Protein AF-A0A527HAW2-F1 (afdb_monomer)

Nearest PDB structures (foldseek):
  6yvd-assembly1_D  TM=3.485E-01  e=3.751E+00  Saccharomyces cerevisiae S288C

pLDDT: mean 73.62, std 12.9, range [45.78, 91.62]

Sequence (109 aa):
MADQTSTANQWPADAGPSDLISPGRKRLGWTLMAVATLGLLATIVLEILYKGSADTIGFETWRPVVYAYVLWGVAIGIGQVLTRGEDGQRALFLLPALLFTIAMVIFPT

Structure (mmCIF, N/CA/C/O backbone):
data_AF-A0A527HAW2-F1
#
_entry.id   AF-A0A527HAW2-F1
#
loop_
_atom_site.group_PDB
_atom_site.id
_atom_site.type_symbol
_atom_site.label_atom_id
_atom_site.label_alt_id
_atom_site.label_comp_id
_atom_site.label_asym_id
_atom_site.label_entity_id
_atom_site.label_seq_id
_atom_site.pdbx_PDB_ins_code
_atom_site.Cartn_x
_atom_site.Cartn_y
_atom_site.Cartn_z
_atom_site.occupancy
_atom_site.B_iso_or_equiv
_atom_site.auth_seq_id
_atom_site.auth_comp_id
_atom_site.auth_asym_id
_atom_site.auth_atom_id
_atom_site.pdbx_PDB_model_num
ATOM 1 N N . MET A 1 1 ? -26.744 2.761 61.397 1.00 45.78 1 MET A N 1
ATOM 2 C CA . MET A 1 1 ? -26.395 3.717 60.328 1.00 45.78 1 MET A CA 1
ATOM 3 C C . MET A 1 1 ? -25.755 2.875 59.240 1.00 45.78 1 MET A C 1
ATOM 5 O O . MET A 1 1 ? -24.705 2.311 59.497 1.00 45.78 1 MET A O 1
ATOM 9 N N . ALA A 1 2 ? -26.480 2.586 58.158 1.00 50.41 2 ALA A N 1
ATOM 10 C CA . ALA A 1 2 ? -25.989 1.701 57.105 1.00 50.41 2 ALA A CA 1
ATOM 11 C C . ALA A 1 2 ? -25.132 2.527 56.142 1.00 50.41 2 ALA A C 1
ATOM 13 O O . ALA A 1 2 ? -25.648 3.467 55.536 1.00 50.41 2 ALA A O 1
ATOM 14 N N . ASP A 1 3 ? -23.847 2.196 56.036 1.00 50.16 3 ASP A N 1
ATOM 15 C CA . ASP A 1 3 ? -22.948 2.780 55.045 1.00 50.16 3 ASP A CA 1
ATOM 16 C C . ASP A 1 3 ? -23.422 2.375 53.644 1.00 50.16 3 ASP A C 1
ATOM 18 O O . ASP A 1 3 ? -23.273 1.230 53.216 1.00 50.16 3 ASP A O 1
ATOM 22 N N . GLN A 1 4 ? -24.039 3.315 52.929 1.00 57.69 4 GLN A N 1
ATOM 23 C CA . GLN A 1 4 ? -24.281 3.186 51.498 1.00 57.69 4 GLN A CA 1
ATOM 24 C C . GLN A 1 4 ? -22.960 3.444 50.772 1.00 57.69 4 GLN A C 1
ATOM 26 O O . GLN A 1 4 ? -22.572 4.587 50.529 1.00 57.69 4 GLN A O 1
ATOM 31 N N . THR A 1 5 ? -22.253 2.374 50.423 1.00 54.06 5 THR A N 1
ATOM 32 C CA . THR A 1 5 ? -21.139 2.427 49.478 1.00 54.06 5 THR A CA 1
ATOM 33 C C . THR A 1 5 ? -21.679 2.790 48.095 1.00 54.06 5 THR A C 1
ATOM 35 O O . THR A 1 5 ? -22.210 1.958 47.363 1.00 54.06 5 THR A O 1
ATOM 38 N N . SER A 1 6 ? -21.573 4.073 47.744 1.00 50.31 6 SER A N 1
ATOM 39 C CA . SER A 1 6 ? -21.867 4.585 46.405 1.00 50.31 6 SER A CA 1
ATOM 40 C C . SER A 1 6 ? -20.998 3.867 45.366 1.00 50.31 6 SER A C 1
ATOM 42 O O . SER A 1 6 ? -19.792 4.089 45.282 1.00 50.31 6 SER A O 1
ATOM 44 N N . THR A 1 7 ? -21.614 3.017 44.544 1.00 54.91 7 THR A N 1
ATOM 45 C CA . THR A 1 7 ? -20.986 2.398 43.365 1.00 54.91 7 THR A CA 1
ATOM 46 C C . THR A 1 7 ? -20.915 3.354 42.172 1.00 54.91 7 THR A C 1
ATOM 48 O O . THR A 1 7 ? -20.389 2.986 41.126 1.00 54.91 7 THR A O 1
ATOM 51 N N . ALA A 1 8 ? -21.371 4.606 42.315 1.00 55.59 8 ALA A N 1
ATOM 52 C CA . ALA A 1 8 ? -21.292 5.626 41.263 1.00 55.59 8 ALA A CA 1
ATOM 53 C C . ALA A 1 8 ? -19.841 5.963 40.861 1.00 55.59 8 ALA A C 1
ATOM 55 O O . ALA A 1 8 ? -19.591 6.467 39.771 1.00 55.59 8 ALA A O 1
ATOM 56 N N . ASN A 1 9 ? -18.877 5.625 41.720 1.00 58.38 9 ASN A N 1
ATOM 57 C CA . ASN A 1 9 ? -17.447 5.809 41.498 1.00 58.38 9 ASN A CA 1
ATOM 58 C C . ASN A 1 9 ? -16.829 4.634 40.711 1.00 58.38 9 ASN A C 1
ATOM 60 O O . ASN A 1 9 ? -15.652 4.682 40.377 1.00 58.38 9 ASN A O 1
ATOM 64 N N . GLN A 1 10 ? -17.604 3.574 40.434 1.00 56.06 10 GLN A N 1
ATOM 65 C CA . GLN A 1 10 ? -17.232 2.472 39.535 1.00 56.06 10 GLN A CA 1
ATOM 66 C C . GLN A 1 10 ? -17.633 2.762 38.082 1.00 56.06 10 GLN A C 1
ATOM 68 O O . GLN A 1 10 ? -17.730 1.850 37.262 1.00 56.06 10 GLN A O 1
ATOM 73 N N . TRP A 1 11 ? -17.887 4.028 37.745 1.00 56.94 11 TRP A N 1
ATOM 74 C CA . TRP A 1 11 ? -17.892 4.437 36.351 1.00 56.94 11 TRP A CA 1
ATOM 75 C C . TRP A 1 11 ? -16.473 4.232 35.804 1.00 56.94 11 TRP A C 1
ATOM 77 O O . TRP A 1 11 ? -15.537 4.754 36.413 1.00 56.94 11 TRP A O 1
ATOM 87 N N . PRO A 1 12 ? -16.271 3.483 34.705 1.00 61.38 12 PRO A N 1
ATOM 88 C CA . PRO A 1 12 ? -14.950 3.282 34.128 1.00 61.38 12 PRO A CA 1
ATOM 89 C C . PRO A 1 12 ? -14.497 4.585 33.461 1.00 61.38 12 PRO A C 1
ATOM 91 O O . PRO A 1 12 ? -14.530 4.731 32.244 1.00 61.38 12 PRO A O 1
ATOM 94 N N . ALA A 1 13 ? -14.096 5.562 34.273 1.00 56.41 13 ALA A N 1
ATOM 95 C CA . ALA A 1 13 ? -13.474 6.803 33.828 1.00 56.41 13 ALA A CA 1
ATOM 96 C C . ALA A 1 13 ? -12.141 6.538 33.099 1.00 56.41 13 ALA A C 1
ATOM 98 O O . ALA A 1 13 ? -11.685 7.387 32.339 1.00 56.41 13 ALA A O 1
ATOM 99 N N . ASP A 1 14 ? -11.578 5.337 33.274 1.00 55.78 14 ASP A N 1
ATOM 100 C CA . ASP A 1 14 ? -10.329 4.893 32.656 1.00 55.78 14 ASP A CA 1
ATOM 101 C C . ASP A 1 14 ? -10.530 4.135 31.331 1.00 55.78 14 ASP A C 1
ATOM 103 O O . ASP A 1 14 ? -9.553 3.886 30.625 1.00 55.78 14 ASP A O 1
ATOM 107 N N . ALA A 1 15 ? -11.770 3.786 30.953 1.00 54.06 15 ALA A N 1
ATOM 108 C CA . ALA A 1 15 ? -12.049 3.150 29.663 1.00 54.06 15 ALA A CA 1
ATOM 109 C C . ALA A 1 15 ? -12.040 4.214 28.558 1.00 54.06 15 ALA A C 1
ATOM 111 O O . ALA A 1 15 ? -13.079 4.656 28.059 1.00 54.06 15 ALA A O 1
ATOM 112 N N . GLY A 1 16 ? -10.840 4.672 28.203 1.00 57.50 16 GLY A N 1
ATOM 113 C CA . GLY A 1 16 ? -10.641 5.556 27.064 1.00 57.50 16 GLY A CA 1
ATOM 114 C C . GLY A 1 16 ? -11.209 4.921 25.784 1.00 57.50 16 GLY A C 1
ATOM 115 O O . GLY A 1 16 ? -11.223 3.695 25.669 1.00 57.50 16 GLY A O 1
ATOM 116 N N . PRO A 1 17 ? -11.635 5.706 24.777 1.00 57.19 17 PRO A N 1
ATOM 117 C CA . PRO A 1 17 ? -12.197 5.193 23.515 1.00 57.19 17 PRO A CA 1
ATOM 118 C C . PRO A 1 17 ? -11.346 4.109 22.819 1.00 57.19 17 PRO A C 1
ATOM 120 O O . PRO A 1 17 ? -11.854 3.312 22.031 1.00 57.19 17 PRO A O 1
ATOM 123 N N . SER A 1 18 ? -10.049 4.055 23.138 1.00 55.41 18 SER A N 1
ATOM 124 C CA . SER A 1 18 ? -9.089 3.025 22.737 1.00 55.41 18 SER A CA 1
ATOM 125 C C . SER A 1 18 ? -9.422 1.604 23.213 1.00 55.41 18 SER A C 1
ATOM 127 O O . SER A 1 18 ? -9.037 0.655 22.527 1.00 55.41 18 SER A O 1
ATOM 129 N N . ASP A 1 19 ? -10.156 1.439 24.318 1.00 55.22 19 ASP A N 1
ATOM 130 C CA . ASP A 1 19 ? -10.556 0.129 24.863 1.00 55.22 19 ASP A CA 1
ATOM 131 C C . ASP A 1 19 ? -11.702 -0.533 24.078 1.00 55.22 19 ASP A C 1
ATOM 133 O O . ASP A 1 19 ? -11.979 -1.721 24.248 1.00 55.22 19 ASP A O 1
ATOM 137 N N . LEU A 1 20 ? -12.340 0.193 23.152 1.00 59.25 20 LEU A N 1
ATOM 138 C CA . LEU A 1 20 ? -13.420 -0.330 22.305 1.00 59.25 20 LEU A CA 1
ATOM 139 C C . LEU A 1 20 ? -12.915 -0.979 21.004 1.00 59.25 20 LEU A C 1
ATOM 141 O O . LEU A 1 20 ? -13.689 -1.606 20.271 1.00 59.25 20 LEU A O 1
ATOM 145 N N . ILE A 1 21 ? -11.621 -0.862 20.686 1.00 60.22 21 ILE A N 1
ATOM 146 C CA . ILE A 1 21 ? -11.046 -1.491 19.492 1.00 60.22 21 ILE A CA 1
ATOM 147 C C . ILE A 1 21 ? -10.681 -2.937 19.829 1.00 60.22 21 ILE A C 1
ATOM 149 O O . ILE A 1 21 ? -9.656 -3.212 20.448 1.00 60.22 21 ILE A O 1
ATOM 153 N N . SER A 1 22 ? -11.506 -3.884 19.367 1.00 69.31 22 SER A N 1
ATOM 154 C CA . SER A 1 22 ? -11.264 -5.312 19.601 1.00 69.31 22 SER A CA 1
ATOM 155 C C . SER A 1 22 ? -9.826 -5.706 19.194 1.00 69.31 22 SER A C 1
ATOM 157 O O . SER A 1 22 ? -9.420 -5.399 18.060 1.00 69.31 22 SER A O 1
ATOM 159 N N . PRO A 1 23 ? -9.076 -6.446 20.032 1.00 68.94 23 PRO A N 1
ATOM 160 C CA . PRO A 1 23 ? -7.709 -6.879 19.724 1.00 68.94 23 PRO A CA 1
ATOM 161 C C . PRO A 1 23 ? -7.586 -7.628 18.385 1.00 68.94 23 PRO A C 1
ATOM 163 O O . PRO A 1 23 ? -6.564 -7.538 17.702 1.00 68.94 23 PRO A O 1
ATOM 166 N N . GLY A 1 24 ? -8.654 -8.322 17.969 1.00 67.75 24 GLY A N 1
ATOM 167 C CA . GLY A 1 24 ? -8.730 -9.034 16.691 1.00 67.75 24 GLY A CA 1
ATOM 168 C C . GLY A 1 24 ? -8.640 -8.123 15.463 1.00 67.75 24 GLY A C 1
ATOM 169 O O . GLY A 1 24 ? -7.915 -8.444 14.523 1.00 67.75 24 GLY A O 1
ATOM 170 N N . ARG A 1 25 ? -9.294 -6.953 15.480 1.00 69.62 25 ARG A N 1
ATOM 171 C CA . ARG A 1 25 ? -9.234 -5.966 14.380 1.00 69.62 25 ARG A CA 1
ATOM 172 C C . ARG A 1 25 ? -7.842 -5.356 14.239 1.00 69.62 25 ARG A C 1
ATOM 174 O O . ARG A 1 25 ? -7.330 -5.230 13.129 1.00 69.62 25 ARG A O 1
ATOM 181 N N . LYS A 1 26 ? -7.194 -5.069 15.370 1.00 72.31 26 LYS A N 1
ATOM 182 C CA . LYS A 1 26 ? -5.826 -4.539 15.409 1.00 72.31 26 LYS A CA 1
ATOM 183 C C . LYS A 1 26 ? -4.816 -5.540 14.838 1.00 72.31 26 LYS A C 1
ATOM 185 O O . LYS A 1 26 ? -3.971 -5.170 14.026 1.00 72.31 26 LYS A O 1
ATOM 190 N N . ARG A 1 27 ? -4.938 -6.819 15.208 1.00 76.06 27 ARG A N 1
ATOM 191 C CA . ARG A 1 27 ? -4.071 -7.886 14.687 1.00 76.06 27 ARG A CA 1
ATOM 192 C C . ARG A 1 27 ? -4.307 -8.137 13.197 1.00 76.06 27 ARG A C 1
ATOM 194 O O . ARG A 1 27 ? -3.337 -8.233 12.458 1.00 76.06 27 ARG A O 1
ATOM 201 N N . LEU A 1 28 ? -5.565 -8.160 12.751 1.00 76.94 28 LEU A N 1
ATOM 202 C CA . LEU A 1 28 ? -5.909 -8.322 11.336 1.00 76.94 28 LEU A CA 1
ATOM 203 C C . LEU A 1 28 ? -5.345 -7.183 10.473 1.00 76.94 28 LEU A C 1
ATOM 205 O O . LEU A 1 28 ? -4.732 -7.452 9.442 1.00 76.94 28 LEU A O 1
ATOM 209 N N . GLY A 1 29 ? -5.496 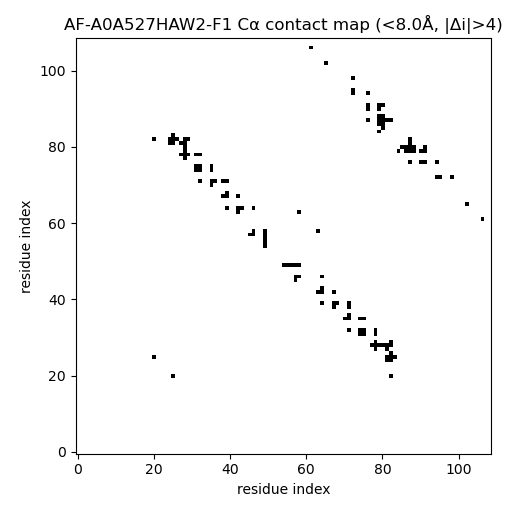-5.927 10.910 1.00 79.50 29 GLY A N 1
ATOM 210 C CA . GLY A 1 29 ? -4.958 -4.768 10.193 1.00 79.50 29 GLY A CA 1
ATOM 211 C C . GLY A 1 29 ? -3.432 -4.798 10.091 1.00 79.50 29 GLY A C 1
ATOM 212 O O . GLY A 1 29 ? -2.879 -4.555 9.020 1.00 79.50 29 GLY A O 1
ATOM 213 N N . TRP A 1 30 ? -2.749 -5.178 11.174 1.00 82.31 30 TRP A N 1
ATOM 214 C CA . TRP A 1 30 ? -1.294 -5.322 11.168 1.00 82.31 30 TRP A CA 1
ATOM 215 C C . TRP A 1 30 ? -0.818 -6.469 10.265 1.00 82.31 30 TRP A C 1
ATOM 217 O O . TRP A 1 30 ? 0.112 -6.284 9.481 1.00 82.31 30 TRP A O 1
ATOM 227 N N . THR A 1 31 ? -1.475 -7.633 10.310 1.00 83.31 31 THR A N 1
ATOM 228 C CA . THR A 1 31 ? -1.146 -8.762 9.427 1.00 83.31 31 THR A CA 1
ATOM 229 C C . THR A 1 31 ? -1.363 -8.404 7.958 1.00 83.31 31 THR A C 1
ATOM 231 O O . THR A 1 31 ? -0.500 -8.706 7.138 1.00 83.31 31 THR A O 1
ATOM 234 N N . LEU A 1 32 ? -2.457 -7.711 7.622 1.00 84.50 32 LEU A N 1
ATOM 235 C CA . LEU A 1 32 ? -2.720 -7.241 6.260 1.00 84.50 32 LEU A CA 1
ATOM 236 C C . LEU A 1 32 ? -1.597 -6.322 5.756 1.00 84.50 32 LEU A C 1
ATOM 238 O O . LEU A 1 32 ? -1.084 -6.523 4.656 1.00 84.50 32 LEU A O 1
ATOM 242 N N . 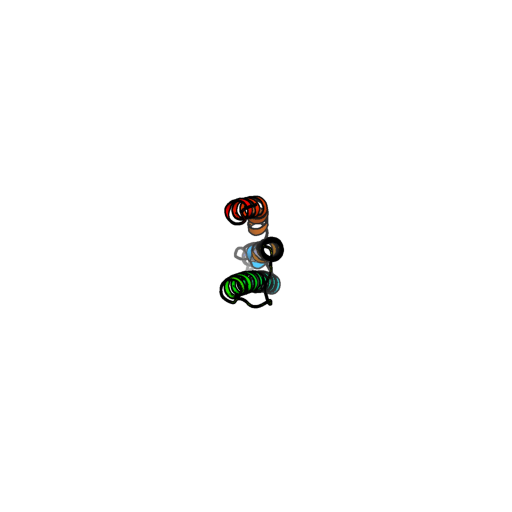ME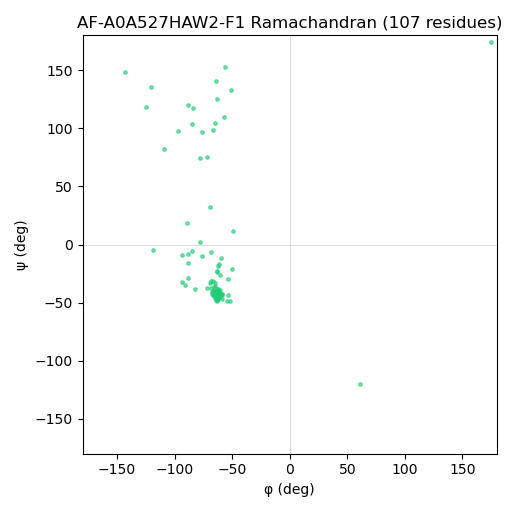T A 1 33 ? -1.174 -5.356 6.576 1.00 83.44 33 MET A N 1
ATOM 243 C CA . MET A 1 33 ? -0.064 -4.455 6.249 1.00 83.44 33 MET A CA 1
ATOM 244 C C . MET A 1 33 ? 1.259 -5.191 6.060 1.00 83.44 33 MET A C 1
ATOM 246 O O . MET A 1 33 ? 1.993 -4.901 5.113 1.00 83.44 33 MET A O 1
ATOM 250 N N . ALA A 1 34 ? 1.567 -6.134 6.952 1.00 83.69 34 ALA A N 1
ATOM 251 C CA . ALA A 1 34 ? 2.793 -6.916 6.892 1.00 83.69 34 ALA A CA 1
ATOM 252 C C . ALA A 1 34 ? 2.843 -7.763 5.613 1.00 83.69 34 ALA A C 1
ATOM 254 O O . ALA A 1 34 ? 3.825 -7.698 4.877 1.00 83.69 34 ALA A O 1
ATOM 255 N N . VAL A 1 35 ? 1.760 -8.485 5.303 1.00 86.88 35 VAL A N 1
ATOM 256 C CA . VAL A 1 35 ? 1.657 -9.318 4.095 1.00 86.88 35 VAL A CA 1
ATOM 257 C C . VAL A 1 35 ? 1.744 -8.466 2.832 1.00 86.88 35 VAL A C 1
ATOM 259 O O . VAL A 1 35 ? 2.503 -8.804 1.927 1.00 86.88 35 VAL A O 1
ATOM 262 N N . ALA A 1 36 ? 1.030 -7.340 2.777 1.00 83.69 36 ALA A N 1
ATOM 263 C CA . ALA A 1 36 ? 1.077 -6.452 1.622 1.00 83.69 36 ALA A CA 1
ATOM 264 C C . ALA A 1 36 ? 2.489 -5.890 1.395 1.00 83.69 36 ALA A C 1
ATOM 266 O O . ALA A 1 36 ? 2.965 -5.846 0.262 1.00 83.69 36 ALA A O 1
ATOM 267 N N . THR A 1 37 ? 3.168 -5.459 2.463 1.00 85.69 37 THR A N 1
ATOM 268 C CA . THR A 1 37 ? 4.526 -4.894 2.375 1.00 85.69 37 THR A CA 1
ATOM 269 C C . THR A 1 37 ? 5.532 -5.945 1.928 1.00 85.69 37 THR A C 1
ATOM 271 O O . THR A 1 37 ? 6.385 -5.667 1.088 1.00 85.69 37 THR A O 1
ATOM 274 N N . LEU A 1 38 ? 5.395 -7.170 2.437 1.00 89.94 38 LEU A N 1
ATOM 275 C CA . LEU A 1 38 ? 6.22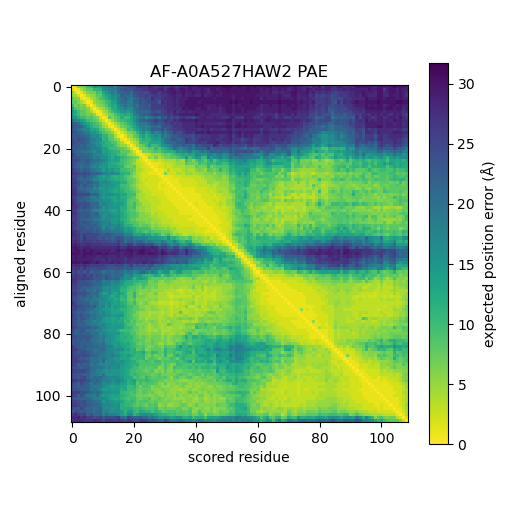0 -8.300 2.026 1.00 89.94 38 LEU A CA 1
ATOM 276 C C . LEU A 1 38 ? 5.975 -8.645 0.548 1.00 89.94 38 LEU A C 1
ATOM 278 O O . LEU A 1 38 ? 6.935 -8.860 -0.184 1.00 89.94 38 LEU A O 1
ATOM 282 N N . GLY A 1 39 ? 4.723 -8.599 0.082 1.00 85.56 39 GLY A N 1
ATOM 283 C CA . GLY A 1 39 ? 4.377 -8.778 -1.332 1.00 85.56 39 GLY A CA 1
ATOM 284 C C . GLY A 1 39 ? 5.001 -7.722 -2.250 1.00 85.56 39 GLY A C 1
ATOM 285 O O . GLY A 1 39 ? 5.574 -8.067 -3.286 1.00 85.56 39 GLY A O 1
ATOM 286 N N . LEU A 1 40 ? 4.966 -6.444 -1.857 1.00 85.12 40 LEU A N 1
ATOM 287 C CA . LEU A 1 40 ? 5.616 -5.371 -2.616 1.00 85.12 40 LEU A CA 1
ATOM 288 C C . LEU A 1 40 ? 7.139 -5.563 -2.669 1.00 85.12 40 LEU A C 1
ATOM 290 O O . LEU A 1 40 ? 7.725 -5.500 -3.748 1.00 85.12 40 LEU A O 1
ATOM 294 N N . LEU A 1 41 ? 7.772 -5.854 -1.528 1.00 87.12 41 LEU A N 1
ATOM 295 C CA . LEU A 1 41 ? 9.212 -6.121 -1.460 1.00 87.12 41 LEU A CA 1
ATOM 296 C C . LEU A 1 41 ? 9.610 -7.331 -2.307 1.00 87.12 41 LEU A C 1
ATOM 298 O O . LEU A 1 41 ? 10.580 -7.246 -3.050 1.00 87.12 41 LEU A O 1
ATOM 302 N N . ALA A 1 42 ? 8.848 -8.425 -2.248 1.00 85.25 42 ALA A N 1
ATOM 303 C CA . ALA A 1 42 ? 9.087 -9.600 -3.079 1.00 85.25 42 ALA A CA 1
ATOM 304 C C . ALA A 1 42 ? 9.020 -9.250 -4.572 1.00 85.25 42 ALA A C 1
ATOM 306 O O . ALA A 1 42 ? 9.895 -9.654 -5.332 1.00 85.25 42 ALA A O 1
ATOM 307 N N . THR A 1 43 ? 8.038 -8.438 -4.978 1.00 81.88 43 THR A N 1
ATOM 308 C CA . THR A 1 43 ? 7.905 -7.974 -6.370 1.00 81.88 43 THR A CA 1
ATOM 309 C C . THR A 1 43 ? 9.119 -7.145 -6.803 1.00 81.88 43 THR A C 1
ATOM 311 O O . THR A 1 43 ? 9.664 -7.371 -7.879 1.00 81.88 43 THR A O 1
ATOM 314 N N . ILE A 1 44 ? 9.595 -6.231 -5.950 1.00 82.56 44 ILE A N 1
ATOM 315 C CA . ILE A 1 44 ? 10.784 -5.405 -6.22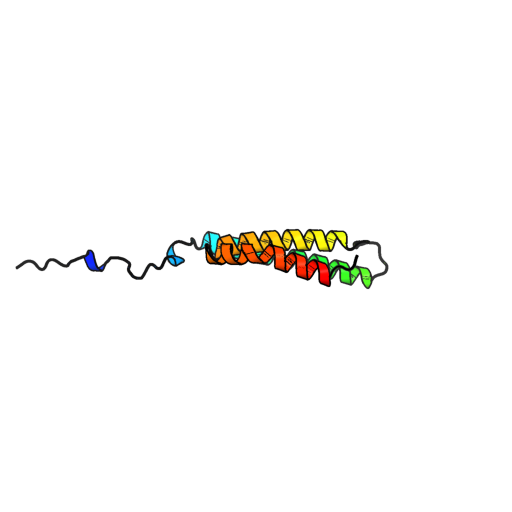6 1.00 82.56 44 ILE A CA 1
ATOM 316 C C . ILE A 1 44 ? 12.057 -6.262 -6.296 1.00 82.56 44 ILE A C 1
ATOM 318 O O . ILE A 1 44 ? 12.887 -6.064 -7.178 1.00 82.56 44 ILE A O 1
ATOM 322 N N . VAL A 1 45 ? 12.224 -7.223 -5.386 1.00 83.12 45 VAL A N 1
ATOM 323 C CA . VAL A 1 45 ? 13.387 -8.123 -5.376 1.00 83.12 45 VAL A CA 1
ATOM 324 C C . VAL A 1 45 ? 13.419 -8.987 -6.636 1.00 83.12 45 VAL A C 1
ATOM 326 O O . VAL A 1 45 ? 14.484 -9.139 -7.228 1.00 83.12 45 VAL A O 1
ATOM 329 N N . LEU A 1 46 ? 12.267 -9.503 -7.077 1.00 80.06 46 LEU A N 1
ATOM 330 C CA . LEU A 1 46 ? 12.154 -10.247 -8.334 1.00 80.06 46 LEU A CA 1
ATOM 331 C C . LEU A 1 46 ? 12.540 -9.381 -9.54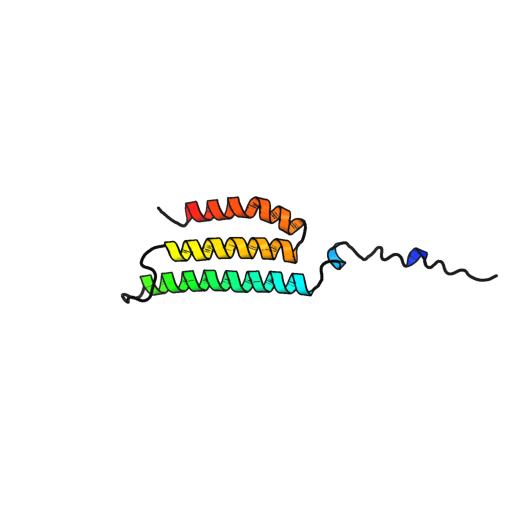4 1.00 80.06 46 LEU A C 1
ATOM 333 O O . LEU A 1 46 ? 13.296 -9.838 -10.396 1.00 80.06 46 LEU A O 1
ATOM 337 N N . GLU A 1 47 ? 12.096 -8.122 -9.587 1.00 73.94 47 GLU A N 1
ATOM 338 C CA . GLU A 1 47 ? 12.463 -7.164 -10.642 1.00 73.94 47 GLU A CA 1
ATOM 339 C C . GLU A 1 47 ? 13.983 -6.894 -10.680 1.00 73.94 47 GLU A C 1
ATOM 341 O O . GLU A 1 47 ? 14.601 -6.884 -11.747 1.00 73.94 47 GLU A O 1
ATOM 346 N N . ILE A 1 48 ? 14.613 -6.699 -9.515 1.00 73.06 48 ILE A N 1
ATOM 347 C CA . ILE A 1 48 ? 16.065 -6.469 -9.405 1.00 73.06 48 ILE A CA 1
ATOM 348 C C . ILE A 1 48 ? 16.846 -7.714 -9.840 1.00 73.06 48 ILE A C 1
ATOM 350 O O . ILE A 1 48 ? 17.839 -7.597 -10.560 1.00 73.06 48 ILE A O 1
ATOM 354 N N . LEU A 1 49 ? 16.392 -8.899 -9.424 1.00 73.12 49 LEU A N 1
ATOM 355 C CA . LEU A 1 49 ? 17.025 -10.169 -9.770 1.00 73.12 49 LEU A CA 1
ATOM 356 C C . LEU A 1 49 ? 16.945 -10.446 -11.279 1.00 73.12 49 LEU A C 1
ATOM 358 O O . LEU A 1 49 ? 17.918 -10.932 -11.856 1.00 73.12 49 LEU A O 1
ATOM 362 N N . TYR A 1 50 ? 15.838 -10.060 -11.923 1.00 65.25 50 TYR A N 1
ATOM 363 C CA . TYR A 1 50 ? 15.665 -10.139 -13.374 1.00 65.25 50 TYR A CA 1
ATOM 364 C C . TYR A 1 50 ? 16.607 -9.199 -14.132 1.00 65.25 50 TYR A C 1
ATOM 366 O O . TYR A 1 50 ? 17.265 -9.617 -15.075 1.00 65.25 50 TYR A O 1
ATOM 374 N N . LYS A 1 51 ? 16.779 -7.944 -13.697 1.00 62.78 51 LYS A N 1
ATOM 375 C CA . LYS A 1 51 ? 17.751 -7.036 -14.343 1.00 62.78 51 LYS A CA 1
ATOM 376 C C . LYS A 1 51 ? 19.205 -7.517 -14.235 1.00 62.78 51 LYS A C 1
ATOM 378 O O . LYS A 1 51 ? 20.031 -7.116 -15.051 1.00 62.78 51 LYS A O 1
ATOM 383 N N . GLY A 1 52 ? 19.519 -8.340 -13.233 1.00 62.72 52 GLY A N 1
ATOM 384 C CA . GLY A 1 52 ? 20.847 -8.925 -13.033 1.00 62.72 52 GLY A CA 1
ATOM 385 C C . GLY A 1 52 ? 21.084 -10.259 -13.751 1.00 62.72 52 GLY A C 1
ATOM 386 O O . GLY A 1 52 ? 22.239 -10.656 -13.896 1.00 62.72 52 GLY A O 1
ATOM 387 N N . SER A 1 53 ? 20.029 -10.940 -14.204 1.00 55.44 53 SER A N 1
ATOM 388 C CA . SER A 1 53 ? 20.088 -12.298 -14.759 1.00 55.44 53 SER A CA 1
ATOM 389 C C . SER A 1 53 ? 19.454 -12.281 -16.150 1.00 55.44 53 SER A C 1
ATOM 391 O O . SER A 1 53 ? 18.280 -11.970 -16.273 1.00 55.44 53 SER A O 1
ATOM 393 N N . ALA A 1 54 ? 20.202 -12.599 -17.208 1.00 54.50 54 ALA A N 1
ATOM 394 C CA . ALA A 1 54 ? 19.745 -12.555 -18.606 1.00 54.50 54 ALA A CA 1
ATOM 395 C C . ALA A 1 54 ? 18.692 -13.635 -18.982 1.00 54.50 54 ALA A C 1
ATOM 397 O O . ALA A 1 54 ? 18.670 -14.093 -20.121 1.00 54.50 54 ALA A O 1
ATOM 398 N N . ASP A 1 55 ? 17.832 -14.040 -18.042 1.00 46.41 55 ASP A N 1
ATOM 399 C CA . ASP A 1 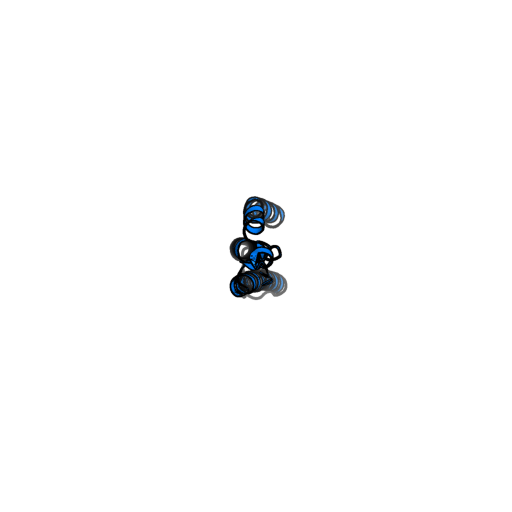55 ? 16.870 -15.135 -18.168 1.00 46.41 55 ASP A CA 1
ATOM 400 C C . ASP A 1 55 ? 15.422 -14.666 -17.975 1.00 46.41 55 ASP A C 1
ATOM 402 O O . ASP A 1 55 ? 15.092 -13.970 -17.021 1.00 46.41 55 ASP A O 1
ATOM 406 N N . THR A 1 56 ? 14.556 -15.161 -18.863 1.00 55.16 56 THR A N 1
ATOM 407 C CA . THR A 1 56 ? 13.112 -14.943 -19.116 1.00 55.16 56 THR A CA 1
ATOM 408 C C . THR A 1 56 ? 12.114 -15.021 -17.939 1.00 55.16 56 THR A C 1
ATOM 410 O O . THR A 1 56 ? 10.906 -15.058 -18.177 1.00 55.16 56 THR A O 1
ATOM 413 N N . ILE A 1 57 ? 12.553 -15.049 -16.676 1.00 49.88 57 ILE A N 1
ATOM 414 C CA . ILE A 1 57 ? 11.666 -15.036 -15.498 1.00 49.88 57 ILE A CA 1
ATOM 415 C C . ILE A 1 57 ? 11.776 -13.681 -14.795 1.00 49.88 57 ILE A C 1
ATOM 417 O O . ILE A 1 57 ? 12.490 -13.508 -13.809 1.00 49.88 57 ILE A O 1
ATOM 421 N N . GLY A 1 58 ? 11.030 -12.717 -15.321 1.00 53.81 58 GLY A N 1
ATOM 422 C CA . GLY A 1 58 ? 10.801 -11.408 -14.726 1.00 53.81 58 GLY A CA 1
ATOM 423 C C . GLY A 1 58 ? 10.001 -10.522 -15.669 1.00 53.81 58 GLY A C 1
ATOM 424 O O . GLY A 1 58 ? 9.642 -10.931 -16.774 1.00 53.81 58 GLY A O 1
ATOM 425 N N . PHE A 1 59 ? 9.618 -9.340 -15.199 1.00 58.50 59 PHE A N 1
ATOM 426 C CA . PHE A 1 59 ? 8.690 -8.502 -15.939 1.00 58.50 59 PHE A CA 1
ATOM 427 C C . PHE A 1 59 ? 9.442 -7.594 -16.908 1.00 58.50 59 PHE A C 1
ATOM 429 O O . PHE A 1 59 ? 10.250 -6.759 -16.525 1.00 58.50 59 PHE A O 1
ATOM 436 N N . GLU A 1 60 ? 9.135 -7.733 -18.193 1.00 62.78 60 GLU A N 1
ATOM 437 C CA . GLU A 1 60 ? 9.719 -6.920 -19.268 1.00 62.78 60 GLU A CA 1
ATOM 438 C C . GLU A 1 60 ? 9.272 -5.446 -19.221 1.00 62.78 60 GLU A C 1
ATOM 440 O O . GLU A 1 60 ? 9.737 -4.598 -19.977 1.00 62.78 60 GLU A O 1
ATOM 445 N N . THR A 1 61 ? 8.343 -5.104 -18.330 1.00 69.00 61 THR A N 1
ATOM 446 C CA . THR A 1 61 ? 7.800 -3.754 -18.175 1.00 69.00 61 THR A CA 1
ATOM 447 C C . THR A 1 61 ? 7.543 -3.469 -16.702 1.00 69.00 61 THR A C 1
ATOM 449 O O . THR A 1 61 ? 7.097 -4.345 -15.975 1.00 69.00 61 THR A O 1
ATOM 452 N N . TRP A 1 62 ? 7.676 -2.208 -16.292 1.00 72.19 62 TRP A N 1
ATOM 453 C CA . TRP A 1 62 ? 7.410 -1.699 -14.938 1.00 72.19 62 TRP A CA 1
ATOM 454 C C . TRP A 1 62 ? 5.966 -1.900 -14.417 1.00 72.19 62 TRP A C 1
ATOM 456 O O . TRP A 1 62 ? 5.686 -1.691 -13.235 1.00 72.19 62 TRP A O 1
ATOM 466 N N . ARG A 1 63 ? 5.021 -2.292 -15.284 1.00 79.56 63 ARG A N 1
ATOM 467 C CA . ARG A 1 63 ? 3.576 -2.398 -14.987 1.00 79.56 63 ARG A CA 1
ATOM 468 C C . ARG A 1 63 ? 3.251 -3.261 -13.755 1.00 79.56 63 ARG A C 1
ATOM 470 O O . ARG A 1 63 ? 2.426 -2.830 -12.951 1.00 79.56 63 ARG A O 1
ATOM 477 N N . PRO A 1 64 ? 3.867 -4.438 -13.551 1.00 80.56 64 PRO A N 1
ATOM 478 C CA . PRO A 1 64 ? 3.548 -5.313 -12.422 1.00 80.56 64 PRO A CA 1
ATOM 479 C C . PRO A 1 64 ? 3.989 -4.731 -11.080 1.00 80.56 64 PRO A C 1
ATOM 481 O O . PRO A 1 64 ? 3.269 -4.875 -10.093 1.00 80.56 64 PRO A O 1
ATOM 484 N N . VAL A 1 65 ? 5.098 -3.983 -11.053 1.00 81.69 65 VAL A N 1
ATOM 485 C CA . VAL A 1 65 ? 5.540 -3.243 -9.862 1.00 81.69 65 VAL A CA 1
ATOM 486 C C . VAL A 1 65 ? 4.518 -2.168 -9.493 1.00 81.69 65 VAL A C 1
ATOM 488 O O . VAL A 1 65 ? 4.167 -2.031 -8.322 1.00 81.69 65 VAL A O 1
ATOM 491 N N . VAL A 1 66 ? 3.967 -1.456 -10.481 1.00 82.25 66 VAL A N 1
ATOM 492 C CA . VAL A 1 66 ? 2.909 -0.460 -10.243 1.00 82.25 66 VAL A CA 1
ATOM 493 C C . VAL A 1 66 ? 1.618 -1.109 -9.741 1.00 82.25 66 VAL A C 1
ATOM 495 O O . VAL A 1 66 ? 1.010 -0.597 -8.802 1.00 82.25 66 VAL A O 1
ATOM 498 N N . TYR A 1 67 ? 1.213 -2.259 -10.288 1.00 84.38 67 TYR A N 1
ATOM 499 C CA . TYR A 1 67 ? 0.045 -2.986 -9.775 1.00 84.38 67 TYR A CA 1
ATOM 500 C C . TYR A 1 67 ? 0.244 -3.442 -8.324 1.00 84.38 67 TYR A C 1
ATOM 502 O O . TYR A 1 67 ? -0.650 -3.249 -7.496 1.00 84.38 67 TYR A O 1
ATOM 510 N N . ALA A 1 68 ? 1.425 -3.972 -7.990 1.00 86.19 68 ALA A N 1
ATOM 511 C CA . ALA A 1 68 ? 1.773 -4.336 -6.619 1.00 86.19 68 ALA A CA 1
ATOM 512 C C . ALA A 1 68 ? 1.783 -3.112 -5.688 1.00 86.19 68 ALA A C 1
ATOM 514 O O . ALA A 1 68 ? 1.271 -3.185 -4.571 1.00 86.19 68 ALA A O 1
ATOM 515 N N . TYR A 1 69 ? 2.303 -1.975 -6.156 1.00 84.88 69 TYR A N 1
ATOM 516 C CA . TYR A 1 69 ? 2.357 -0.724 -5.400 1.00 84.88 69 TYR A CA 1
ATOM 517 C C . TYR A 1 69 ? 0.966 -0.171 -5.066 1.00 84.88 69 TYR A C 1
ATOM 519 O O . TYR A 1 69 ? 0.697 0.185 -3.918 1.00 84.88 69 TYR A O 1
ATOM 527 N N . VAL A 1 70 ? 0.053 -0.144 -6.042 1.00 87.00 70 VAL A N 1
ATOM 528 C CA . VAL A 1 70 ? -1.330 0.311 -5.824 1.00 87.00 70 VAL A CA 1
ATOM 529 C C . VAL A 1 70 ? -2.058 -0.619 -4.855 1.00 87.00 70 VAL A C 1
ATOM 531 O O . VAL A 1 70 ? -2.689 -0.150 -3.905 1.00 87.00 70 VAL A O 1
ATOM 534 N N . LEU A 1 71 ? -1.937 -1.935 -5.050 1.00 87.25 71 LEU A N 1
ATOM 535 C CA . LEU A 1 71 ? -2.553 -2.929 -4.171 1.00 87.25 71 LEU A CA 1
ATOM 536 C C . LEU A 1 71 ? -2.024 -2.818 -2.732 1.00 87.25 71 LEU A C 1
ATOM 538 O O . LEU A 1 71 ? -2.801 -2.864 -1.776 1.00 87.25 71 LEU A O 1
ATOM 542 N N . TRP A 1 72 ? -0.719 -2.592 -2.577 1.00 89.38 72 TRP A N 1
ATOM 543 C CA . TRP A 1 72 ? -0.090 -2.314 -1.290 1.00 89.38 72 TRP A CA 1
ATOM 544 C C . TRP A 1 72 ? -0.628 -1.037 -0.636 1.00 89.38 72 TRP A C 1
ATOM 546 O O . TRP A 1 72 ? -0.982 -1.053 0.545 1.00 89.38 72 TRP A O 1
ATOM 556 N N . GLY A 1 73 ? -0.761 0.049 -1.400 1.00 86.81 73 GLY A N 1
ATOM 557 C CA . GLY A 1 73 ? -1.313 1.313 -0.917 1.00 86.81 73 GLY A CA 1
ATOM 558 C C . GLY A 1 73 ? -2.740 1.176 -0.379 1.00 86.81 73 GLY A C 1
ATOM 559 O O . GLY A 1 73 ? -3.048 1.676 0.706 1.00 86.81 73 GLY A O 1
ATOM 560 N N . VAL A 1 74 ? -3.594 0.428 -1.086 1.00 87.00 74 VAL A N 1
ATOM 561 C CA . VAL A 1 74 ? -4.962 0.113 -0.636 1.00 87.00 74 VAL A CA 1
ATOM 562 C C . VAL A 1 74 ? -4.941 -0.719 0.650 1.00 87.00 74 VAL A C 1
ATOM 564 O O . VAL A 1 74 ? -5.655 -0.398 1.602 1.00 87.00 74 VAL A O 1
ATOM 567 N N . ALA A 1 75 ? -4.096 -1.750 0.720 1.00 86.75 75 ALA A N 1
ATOM 568 C CA . ALA A 1 75 ? -3.976 -2.605 1.900 1.00 86.75 75 ALA A CA 1
ATOM 569 C C . ALA A 1 75 ? -3.489 -1.835 3.141 1.00 86.75 75 ALA A C 1
ATOM 571 O O . ALA A 1 75 ? -3.998 -2.056 4.243 1.00 86.75 75 ALA A O 1
ATOM 572 N N . ILE A 1 76 ? -2.559 -0.889 2.970 1.00 82.25 76 ILE A N 1
ATOM 573 C CA . ILE A 1 76 ? -2.146 0.026 4.040 1.00 82.25 76 ILE A CA 1
ATOM 574 C C . ILE A 1 76 ? -3.296 0.937 4.450 1.00 82.25 76 ILE A C 1
ATOM 576 O O . ILE A 1 76 ? -3.545 1.073 5.645 1.00 82.25 76 ILE A O 1
ATOM 580 N N . GLY A 1 77 ? -4.028 1.526 3.506 1.00 84.44 77 GLY A N 1
ATOM 581 C CA . GLY A 1 77 ? -5.193 2.349 3.831 1.00 84.44 77 GLY A CA 1
ATOM 582 C C . GLY A 1 77 ? -6.210 1.600 4.698 1.00 84.44 77 GLY A C 1
ATOM 583 O O . GLY A 1 77 ? -6.602 2.082 5.761 1.00 84.44 77 GLY A O 1
ATOM 584 N N . ILE A 1 78 ? -6.556 0.372 4.301 1.00 82.44 78 ILE A N 1
ATOM 585 C CA . ILE A 1 78 ? -7.473 -0.496 5.053 1.00 82.44 78 ILE A CA 1
ATOM 586 C C . ILE A 1 78 ? -6.888 -0.843 6.426 1.00 82.44 78 ILE A C 1
ATOM 588 O O . ILE A 1 78 ? -7.578 -0.718 7.438 1.00 82.44 78 ILE A O 1
ATOM 592 N N . GLY A 1 79 ? -5.614 -1.236 6.490 1.00 81.56 79 GLY A N 1
ATOM 593 C CA . GLY A 1 79 ? -4.953 -1.574 7.748 1.00 81.56 79 GLY A CA 1
ATOM 594 C C . GLY A 1 79 ? -4.904 -0.400 8.732 1.00 81.56 79 GLY A C 1
ATOM 595 O O . GLY A 1 79 ? -5.140 -0.617 9.920 1.00 81.56 79 GLY A O 1
ATOM 596 N N . GLN A 1 80 ? -4.674 0.834 8.255 1.00 78.62 80 GLN A N 1
ATOM 597 C CA . GLN A 1 80 ? -4.652 2.057 9.071 1.00 78.62 80 GLN A CA 1
ATOM 598 C C . GLN A 1 80 ? -6.024 2.308 9.706 1.00 78.62 80 GLN A C 1
ATOM 600 O O . GLN A 1 80 ? -6.111 2.514 10.916 1.00 78.62 80 GLN A O 1
ATOM 605 N N . VAL A 1 81 ? -7.099 2.218 8.918 1.00 80.12 81 VAL A N 1
ATOM 606 C CA . VAL A 1 81 ? -8.476 2.371 9.418 1.00 80.12 81 VAL A CA 1
ATOM 607 C C . VAL A 1 81 ? -8.812 1.279 10.438 1.00 80.12 81 VAL A C 1
ATOM 609 O O . VAL A 1 81 ? -9.359 1.572 11.500 1.00 80.12 81 VAL A O 1
ATOM 612 N N . LEU A 1 82 ? -8.424 0.027 10.173 1.00 76.69 82 LEU A N 1
ATOM 613 C CA . LEU A 1 82 ? -8.724 -1.103 11.059 1.00 76.69 82 LEU A CA 1
ATOM 614 C C . LEU A 1 82 ? -7.978 -1.058 12.403 1.00 76.69 82 LEU A C 1
ATOM 616 O O . LEU A 1 82 ? -8.489 -1.565 13.402 1.00 76.69 82 LEU A O 1
ATOM 620 N N . THR A 1 83 ? -6.763 -0.498 12.430 1.00 75.44 83 THR A N 1
ATOM 621 C CA . THR A 1 83 ? -5.913 -0.444 13.635 1.00 75.44 83 THR A CA 1
ATOM 622 C C . THR A 1 83 ? -6.074 0.841 14.439 1.00 75.44 83 THR A C 1
ATOM 624 O O . THR A 1 83 ? -5.905 0.789 15.658 1.00 75.44 83 THR A O 1
ATOM 627 N N . ARG A 1 84 ? -6.358 1.977 13.787 1.00 71.06 84 ARG A N 1
ATOM 628 C CA . ARG A 1 84 ? -6.314 3.318 14.400 1.00 71.06 84 ARG A CA 1
ATOM 629 C C . ARG A 1 84 ? -7.655 4.062 14.395 1.00 71.06 84 ARG A C 1
ATOM 631 O O . ARG A 1 84 ? -7.731 5.139 14.973 1.00 71.06 84 ARG A O 1
ATOM 638 N N . GLY A 1 85 ? -8.705 3.519 13.770 1.00 77.25 85 GLY A N 1
ATOM 639 C CA . GLY A 1 85 ? -10.029 4.150 13.743 1.00 77.25 85 GLY A CA 1
ATOM 640 C C . GLY A 1 85 ? -10.003 5.528 13.070 1.00 77.25 85 GLY A C 1
ATOM 641 O O . GLY A 1 85 ? -9.609 5.636 11.907 1.00 77.25 85 GLY A O 1
ATOM 642 N N . GLU A 1 86 ? -10.387 6.578 13.804 1.00 74.81 86 GLU A N 1
ATOM 643 C CA . GLU A 1 86 ? -10.476 7.963 13.306 1.00 74.81 86 GLU A CA 1
ATOM 644 C C . GLU A 1 86 ? -9.125 8.529 12.842 1.00 74.81 86 GLU A C 1
ATOM 646 O O . GLU A 1 86 ? -9.044 9.185 11.799 1.00 74.81 86 GLU A O 1
ATOM 651 N N . ASP A 1 87 ? -8.034 8.218 13.547 1.00 73.50 87 ASP A N 1
ATOM 652 C CA . ASP A 1 87 ? -6.686 8.613 13.118 1.00 73.50 87 ASP A CA 1
ATOM 653 C C . ASP A 1 87 ? -6.274 7.895 11.824 1.00 73.50 87 ASP A C 1
ATOM 655 O O . ASP A 1 87 ? -5.578 8.456 10.973 1.00 73.50 87 ASP A O 1
ATOM 659 N N . GLY A 1 88 ? -6.764 6.668 11.629 1.00 74.69 88 GLY A N 1
ATOM 660 C CA . GLY A 1 88 ? -6.602 5.922 10.384 1.00 74.69 88 GLY A CA 1
ATOM 661 C C . GLY A 1 88 ? -7.340 6.569 9.209 1.00 74.69 88 GLY A C 1
ATOM 662 O O . GLY A 1 88 ? -6.809 6.603 8.099 1.00 74.69 88 GLY A O 1
ATOM 663 N N . GLN A 1 89 ? -8.523 7.144 9.444 1.00 73.38 89 GLN A N 1
ATOM 664 C CA . GLN A 1 89 ? -9.268 7.888 8.419 1.00 73.38 89 GLN A CA 1
ATOM 665 C C . GLN A 1 89 ? -8.578 9.196 8.026 1.00 73.38 89 GLN A C 1
ATOM 667 O O . GLN A 1 89 ? -8.547 9.531 6.842 1.00 73.38 89 GLN A O 1
ATOM 672 N N . ARG A 1 90 ? -7.967 9.909 8.980 1.00 81.50 90 ARG A N 1
ATOM 673 C CA . ARG A 1 90 ? -7.149 11.097 8.672 1.00 81.50 90 ARG A CA 1
ATOM 674 C C . ARG A 1 90 ? -5.957 10.739 7.787 1.00 81.50 90 ARG A C 1
ATOM 676 O O . ARG A 1 90 ? -5.692 11.428 6.804 1.00 81.50 90 ARG A O 1
ATOM 683 N N . ALA A 1 91 ? -5.278 9.630 8.086 1.00 79.62 91 ALA A N 1
ATOM 684 C CA . ALA A 1 91 ? -4.191 9.130 7.248 1.00 79.62 91 ALA A CA 1
ATOM 685 C C . ALA A 1 91 ? -4.677 8.745 5.839 1.00 79.62 91 ALA A C 1
ATOM 687 O O . ALA A 1 91 ? -3.998 9.054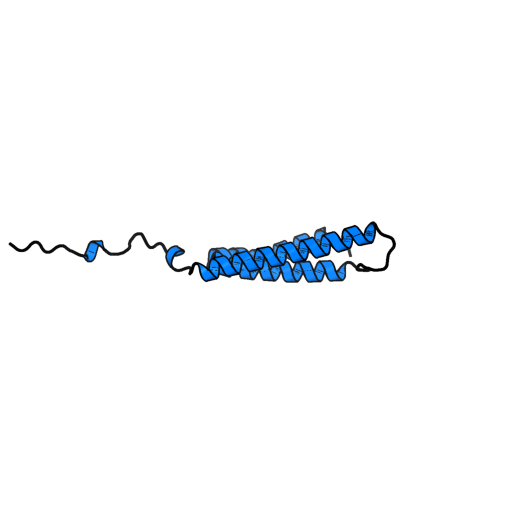 4.860 1.00 79.62 91 ALA A O 1
ATOM 688 N N . LEU A 1 92 ? -5.866 8.138 5.720 1.00 83.06 92 LEU A N 1
ATOM 689 C CA . LEU A 1 92 ? -6.464 7.760 4.435 1.00 83.06 92 LEU A CA 1
ATOM 690 C C . LEU A 1 92 ? -6.764 8.967 3.532 1.00 83.06 92 LEU A C 1
ATOM 692 O O . LEU A 1 92 ? -6.816 8.815 2.317 1.00 83.06 92 LEU A O 1
ATOM 696 N N . PHE A 1 93 ? -6.915 10.163 4.100 1.00 86.06 93 PHE A N 1
ATOM 697 C CA . PHE A 1 93 ? -7.108 11.386 3.323 1.00 86.06 93 PHE A CA 1
ATOM 698 C C . PHE A 1 93 ? -5.830 11.827 2.589 1.00 86.06 93 PHE A C 1
ATOM 700 O O . PHE A 1 93 ? -5.887 12.292 1.455 1.00 86.06 93 PHE A O 1
ATOM 707 N N . LEU A 1 94 ? -4.664 11.650 3.219 1.00 85.81 94 LEU A N 1
ATOM 708 C CA . LEU A 1 94 ? -3.363 12.028 2.650 1.00 85.81 94 LEU A CA 1
ATOM 709 C C . LEU A 1 94 ? -2.729 10.908 1.814 1.00 85.81 94 LEU A C 1
ATOM 711 O O . LEU A 1 94 ? -1.974 11.182 0.880 1.00 85.81 94 LEU A O 1
ATOM 715 N N . LEU A 1 95 ? -3.038 9.651 2.142 1.00 88.06 95 LEU A N 1
ATOM 716 C CA . LEU A 1 95 ? -2.445 8.455 1.537 1.00 88.06 95 LEU A CA 1
ATOM 717 C C . LEU A 1 95 ? -2.501 8.454 -0.001 1.00 88.06 95 LEU A C 1
ATOM 719 O O . LEU A 1 95 ? -1.454 8.249 -0.610 1.00 88.06 95 LEU A O 1
ATOM 723 N N . PRO A 1 96 ? -3.647 8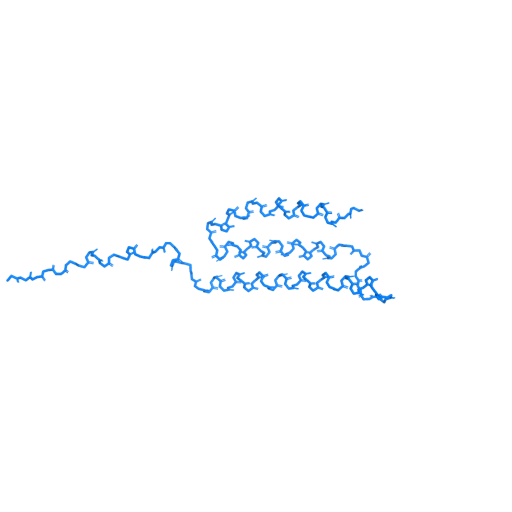.735 -0.656 1.00 84.81 96 PRO A N 1
ATOM 724 C CA . PRO A 1 96 ? -3.732 8.732 -2.114 1.00 84.81 96 PRO A CA 1
ATOM 725 C C . PRO A 1 96 ? -2.790 9.748 -2.772 1.00 84.81 96 PRO A C 1
ATOM 727 O O . PRO A 1 96 ? -2.102 9.415 -3.734 1.00 84.81 96 PRO A O 1
ATOM 730 N N . ALA A 1 97 ? -2.711 10.967 -2.229 1.00 90.44 97 ALA A N 1
ATOM 731 C CA . ALA A 1 97 ? -1.855 12.025 -2.764 1.00 90.44 97 ALA A CA 1
ATOM 732 C C . ALA A 1 97 ? -0.364 11.693 -2.597 1.00 90.44 97 ALA A C 1
ATOM 734 O O . ALA A 1 97 ? 0.432 11.892 -3.518 1.00 90.44 97 ALA A O 1
ATOM 735 N N . LEU A 1 98 ? 0.011 11.140 -1.441 1.00 89.69 98 LEU A N 1
ATOM 736 C CA . LEU A 1 98 ? 1.381 10.709 -1.180 1.00 89.69 98 LEU A CA 1
ATOM 737 C C . LEU A 1 98 ? 1.795 9.567 -2.115 1.00 89.69 98 LEU A C 1
ATOM 739 O O . LEU A 1 98 ? 2.858 9.640 -2.730 1.00 89.69 98 LEU A O 1
ATOM 743 N N . LEU A 1 99 ? 0.949 8.539 -2.248 1.00 88.56 99 LEU A N 1
ATOM 744 C CA . LEU A 1 99 ? 1.220 7.398 -3.125 1.00 88.56 99 LEU A CA 1
ATOM 745 C C . LEU A 1 99 ? 1.379 7.840 -4.580 1.00 88.56 99 LEU A C 1
ATOM 747 O O . LEU A 1 99 ? 2.298 7.401 -5.266 1.00 88.56 99 LEU A O 1
ATOM 751 N N . PHE A 1 100 ? 0.519 8.751 -5.037 1.00 87.62 100 PHE A N 1
ATOM 752 C CA . PHE A 1 100 ? 0.628 9.331 -6.370 1.00 87.62 100 PHE A CA 1
ATOM 753 C C . PHE A 1 100 ? 1.943 10.099 -6.564 1.00 87.62 100 PHE A C 1
ATOM 755 O O . PHE A 1 100 ? 2.613 9.928 -7.578 1.00 87.62 100 PHE A O 1
ATOM 762 N N . THR A 1 101 ? 2.345 10.906 -5.581 1.00 91.62 101 THR A N 1
ATOM 763 C CA . THR A 1 101 ? 3.587 11.693 -5.650 1.00 91.62 101 THR A CA 1
ATOM 764 C C . THR A 1 101 ? 4.815 10.791 -5.736 1.00 91.62 101 THR A C 1
ATOM 766 O O . THR A 1 101 ? 5.689 11.000 -6.574 1.00 91.62 101 THR A O 1
ATOM 769 N N . ILE A 1 102 ? 4.864 9.748 -4.905 1.00 88.75 102 ILE A N 1
ATOM 770 C CA . ILE A 1 102 ? 5.932 8.745 -4.942 1.00 88.75 102 ILE A CA 1
ATOM 771 C C . ILE A 1 102 ? 5.941 8.036 -6.299 1.00 88.75 102 ILE A C 1
ATOM 773 O O . ILE A 1 102 ? 7.005 7.875 -6.894 1.00 88.75 102 ILE A O 1
ATOM 777 N N . ALA A 1 103 ? 4.767 7.654 -6.810 1.00 85.06 103 ALA A N 1
ATOM 778 C CA . ALA A 1 103 ? 4.661 7.006 -8.109 1.00 85.06 103 ALA A CA 1
ATOM 779 C C . ALA A 1 103 ? 5.197 7.897 -9.241 1.00 85.06 103 ALA A C 1
ATOM 781 O O . ALA A 1 103 ? 5.944 7.412 -10.084 1.00 85.06 103 ALA A O 1
ATOM 782 N N . MET A 1 104 ? 4.882 9.194 -9.221 1.00 86.81 104 MET A N 1
ATOM 783 C CA . MET A 1 104 ? 5.339 10.155 -10.230 1.00 86.81 104 MET A CA 1
ATOM 784 C C . MET A 1 104 ? 6.863 10.347 -10.229 1.00 86.81 104 MET A C 1
ATOM 786 O O . MET A 1 104 ? 7.454 10.551 -11.284 1.00 86.81 104 MET A O 1
ATOM 790 N N . VAL A 1 105 ? 7.508 10.255 -9.062 1.00 86.94 105 VAL A N 1
ATOM 791 C CA . VAL A 1 105 ? 8.966 10.419 -8.937 1.00 86.94 105 VAL A CA 1
ATOM 792 C C . VAL A 1 105 ? 9.728 9.135 -9.270 1.00 86.94 105 VAL A C 1
ATOM 794 O O . VAL A 1 105 ? 10.812 9.198 -9.846 1.00 86.94 105 VAL A O 1
ATOM 797 N N . ILE A 1 106 ? 9.201 7.974 -8.875 1.00 81.06 106 ILE A N 1
ATOM 798 C CA . ILE A 1 106 ? 9.934 6.701 -8.947 1.00 81.06 106 ILE A CA 1
ATOM 799 C C . ILE A 1 106 ? 9.707 5.969 -10.269 1.00 81.06 106 ILE A C 1
ATOM 801 O O . ILE A 1 106 ? 10.626 5.301 -10.742 1.00 81.06 106 ILE A O 1
ATOM 805 N N . PHE A 1 107 ? 8.511 6.058 -10.854 1.00 75.19 107 PHE A N 1
ATOM 806 C CA . PHE A 1 107 ? 8.202 5.391 -12.116 1.00 75.19 107 PHE A CA 1
ATOM 807 C C . PHE A 1 107 ? 8.378 6.387 -13.270 1.00 75.19 107 PHE A C 1
ATOM 809 O O . PHE A 1 107 ? 7.471 7.185 -13.515 1.00 75.19 107 PHE A O 1
ATOM 816 N N . PRO A 1 108 ? 9.528 6.386 -13.973 1.00 67.56 108 PRO A N 1
ATOM 817 C CA . PRO A 1 108 ? 9.669 7.176 -15.187 1.00 67.56 108 PRO A CA 1
ATOM 818 C C . PRO A 1 108 ? 8.694 6.658 -16.252 1.00 67.56 108 PRO A C 1
ATOM 820 O O . PRO A 1 108 ? 8.487 5.448 -16.367 1.00 67.56 108 PRO A O 1
ATOM 823 N N . THR A 1 109 ? 8.099 7.591 -17.000 1.00 61.06 109 THR A N 1
ATOM 824 C CA . THR A 1 109 ? 7.284 7.306 -18.195 1.00 61.06 109 THR A CA 1
ATOM 825 C C . THR A 1 109 ? 8.048 6.473 -19.207 1.00 61.06 109 THR A C 1
ATOM 827 O O . THR A 1 109 ? 9.188 6.890 -19.523 1.00 61.06 109 THR A O 1
#

Mean predicted aligned error: 12.62 Å

Foldseek 3Di:
DDDDPPCVVVPPPVCDPLVPQPPVLLVVLVVLLVVLVVQLVVLVVQQVVCVVDVDDRHDPDCVVNVVSLVVSLVSNLSSLCSNPPPVSVVCNVCSVVVSVVCCPVPPDD

Secondary structure (DSSP, 8-state):
------GGGGS-TT--GGGGS-HHHHHHHHHHHHHHHHHHHHHHHHHHHHHHS-SS-S-SSSHHHHHHHHHHHHHHHHHHHHHHTHHHHHHHHHHHHHHHHHHHHHS--

Radius of gyration: 22.84 Å; Cα contacts (8 Å, |Δi|>4): 72; chains: 1; bounding box: 47×27×80 Å

Solvent-accessible surface area (backbone atoms only — not comparable to full-atom values): 6313 Å² total; per-residue (Å²): 135,82,86,78,79,73,64,78,77,70,56,70,83,79,65,49,81,74,74,74,60,56,70,67,45,37,51,50,15,50,51,45,33,52,53,33,51,50,51,38,51,51,50,52,51,45,47,55,54,26,78,76,37,103,54,94,71,56,71,96,52,72,63,64,58,52,53,39,48,54,53,29,52,52,37,40,41,53,17,36,34,49,55,50,46,71,65,13,50,58,48,48,69,50,46,63,59,50,53,49,52,51,46,65,72,71,54,77,132